Protein AF-A0A7W9SN51-F1 (afdb_monomer_lite)

pLDDT: mean 74.48, std 18.44, range [33.66, 97.69]

Sequence (150 aa):
MRVYLVQRRHWEFNDDYYGVTQKEPLKAFQSAEDAGFYRDQCEHTERRRIEQEGIDPGYSGTNPFLVFDPQEAPNAEPVLSSLPEEELVAWLQSQGLPCPAKHPEEYGFYEDNWWASFLQASTTEQRDAFWDRLDYVQLFEVVEVELEDT

Organism: Armatimonas rosea (NCBI:txid685828)

Radius of gyration: 17.62 Å; chains: 1; bounding box: 41×34×54 Å

Secondary structure (DSSP, 8-state):
-EEEEEEEPP--SSTT---SS---EEEEES-HHHHHHHHHHHHHHHHHHHHHHTT-TT-GGG-TT----TTT-TT------SS-HHHHHHHHHHTTPPPPPBPTTSTT-B-TTHHHHHHHHS-HHHHHHHHHH-TT---EEEEEEEPP--

Foldseek 3Di:
DKKKFKWFDDDDDDPPDDDDPDRDGPDIDPDPVVSVVVLVVVQVVVLVVLLVQLLPLVDLPSDPQPPDDCPPCQADAPLQAPDDLVVLQVVCVVVVFDGFDDDPVGHNDGDSCRSNRRSVRDDPVRSVVSNVRSVSDRRMDMDMDDDDDD

Structure (mmCIF, N/CA/C/O backbone):
data_AF-A0A7W9SN51-F1
#
_entry.id   AF-A0A7W9SN51-F1
#
loop_
_atom_site.group_PDB
_atom_site.id
_atom_site.type_symbol
_atom_site.label_atom_id
_atom_site.label_alt_id
_atom_site.label_comp_id
_atom_site.label_asym_id
_atom_site.label_entity_id
_atom_site.label_seq_id
_atom_site.pdbx_PDB_ins_code
_atom_site.Cartn_x
_atom_site.Cartn_y
_atom_site.Cartn_z
_atom_site.occupancy
_atom_site.B_iso_or_equiv
_atom_site.auth_seq_id
_atom_site.auth_comp_id
_atom_site.auth_asym_id
_atom_site.auth_atom_id
_atom_site.pdbx_PDB_model_num
ATOM 1 N N . MET A 1 1 ? -19.689 -2.191 24.610 1.00 89.56 1 MET A N 1
ATOM 2 C CA . MET A 1 1 ? -19.374 -1.033 23.723 1.00 89.56 1 MET A CA 1
ATOM 3 C C . MET A 1 1 ? -18.633 -1.451 22.440 1.00 89.56 1 MET A C 1
ATOM 5 O O . MET A 1 1 ? -17.707 -2.241 22.533 1.00 89.56 1 MET A O 1
ATOM 9 N N . ARG A 1 2 ? -18.969 -0.907 21.256 1.00 93.88 2 ARG A N 1
ATOM 10 C CA . ARG A 1 2 ? -18.227 -1.160 19.997 1.00 93.88 2 ARG A CA 1
ATOM 11 C C . ARG A 1 2 ? -17.033 -0.214 19.834 1.00 93.88 2 ARG A C 1
ATOM 13 O O . ARG A 1 2 ? -17.163 0.977 20.113 1.00 93.88 2 ARG A O 1
ATOM 20 N N . VAL A 1 3 ? -15.899 -0.741 19.379 1.00 95.00 3 VAL A N 1
ATOM 21 C CA . VAL A 1 3 ? -14.646 -0.007 19.145 1.00 95.00 3 VAL A CA 1
ATOM 22 C C . VAL A 1 3 ? -14.026 -0.471 17.827 1.00 95.00 3 VAL A C 1
ATOM 24 O O . VAL A 1 3 ? -14.113 -1.642 17.474 1.00 95.00 3 VAL A O 1
ATOM 27 N N . TYR A 1 4 ? -13.385 0.441 17.105 1.00 95.81 4 TYR A N 1
ATOM 28 C CA . TYR A 1 4 ? -12.691 0.170 15.849 1.00 95.81 4 TYR A CA 1
ATOM 29 C C . TYR A 1 4 ? -11.189 0.341 16.058 1.00 95.81 4 TYR A C 1
ATOM 31 O O . TYR A 1 4 ? -10.734 1.406 16.478 1.00 95.81 4 TYR A O 1
ATOM 39 N N . LEU A 1 5 ? -10.417 -0.707 15.802 1.00 94.06 5 LEU A N 1
ATOM 40 C CA . LEU A 1 5 ? -8.967 -0.729 15.956 1.00 94.06 5 LEU A CA 1
ATOM 41 C C . LEU A 1 5 ? -8.303 -0.576 14.592 1.00 94.06 5 LEU A C 1
ATOM 43 O O . LEU A 1 5 ? -8.650 -1.293 13.661 1.00 94.06 5 LEU A O 1
ATOM 47 N N . VAL A 1 6 ? -7.326 0.318 14.485 1.00 93.44 6 VAL A N 1
ATOM 48 C CA . VAL A 1 6 ? -6.407 0.360 13.343 1.00 93.44 6 VAL A CA 1
ATOM 49 C C . VAL A 1 6 ? -5.153 -0.406 13.723 1.00 93.44 6 VAL A C 1
ATOM 51 O O . VAL A 1 6 ? -4.534 -0.105 14.746 1.00 93.44 6 VAL A O 1
ATOM 54 N N . GLN A 1 7 ? -4.771 -1.382 12.908 1.00 89.69 7 GLN A N 1
ATOM 55 C CA . GLN A 1 7 ? -3.592 -2.219 13.136 1.00 89.69 7 GLN A CA 1
ATOM 56 C C . GLN A 1 7 ? -2.846 -2.488 11.828 1.00 89.69 7 GLN A C 1
ATOM 58 O O . GLN A 1 7 ? -3.409 -2.329 10.742 1.00 89.69 7 GLN A O 1
ATOM 63 N N . ARG A 1 8 ? -1.572 -2.890 11.927 1.00 83.94 8 ARG A N 1
ATOM 64 C CA . ARG A 1 8 ? -0.804 -3.359 10.762 1.00 83.94 8 ARG A CA 1
ATOM 65 C C . ARG A 1 8 ? -1.460 -4.624 10.215 1.00 83.94 8 ARG A C 1
ATOM 67 O O . ARG A 1 8 ? -1.725 -5.558 10.975 1.00 83.94 8 ARG A O 1
ATOM 74 N N . ARG A 1 9 ? -1.730 -4.646 8.910 1.00 75.44 9 ARG A N 1
ATOM 75 C CA . ARG A 1 9 ? -2.246 -5.837 8.243 1.00 75.44 9 ARG A CA 1
ATOM 76 C C . ARG A 1 9 ? -1.134 -6.874 8.206 1.00 75.44 9 ARG A C 1
ATOM 78 O O . ARG A 1 9 ? 0.015 -6.570 7.892 1.00 75.44 9 ARG A O 1
ATOM 85 N N . HIS A 1 10 ? -1.496 -8.092 8.567 1.00 63.84 10 HIS A N 1
ATOM 86 C CA . HIS A 1 10 ? -0.593 -9.220 8.494 1.00 63.84 10 HIS A CA 1
ATOM 87 C C . HIS A 1 10 ? -0.531 -9.724 7.050 1.00 63.84 10 HIS A C 1
ATOM 89 O O . HIS A 1 10 ? -1.571 -10.044 6.471 1.00 63.84 10 HIS A O 1
ATOM 95 N N . TRP A 1 11 ? 0.675 -9.767 6.493 1.00 55.78 11 TRP A N 1
ATOM 96 C CA . TRP A 1 11 ? 0.964 -10.292 5.164 1.00 55.78 11 TRP A CA 1
ATOM 97 C C . TRP A 1 11 ? 1.545 -11.680 5.313 1.00 55.78 11 TRP A C 1
ATOM 99 O O . TRP A 1 11 ? 2.648 -11.812 5.831 1.00 55.78 11 TRP A O 1
ATOM 109 N N . GLU A 1 12 ? 0.835 -12.696 4.851 1.00 45.00 12 GLU A N 1
ATOM 110 C CA . GLU A 1 12 ? 1.450 -14.007 4.691 1.00 45.00 12 GLU A CA 1
ATOM 111 C C . GLU A 1 12 ? 0.894 -14.681 3.455 1.00 45.00 12 GLU A C 1
ATOM 113 O O . GLU A 1 12 ? -0.314 -14.663 3.205 1.00 45.00 12 GLU A O 1
ATOM 118 N N . PHE A 1 13 ? 1.819 -15.171 2.640 1.00 45.72 13 PHE A N 1
ATOM 119 C CA . PHE A 1 13 ? 1.623 -15.486 1.231 1.00 45.72 13 PHE A CA 1
ATOM 120 C C . PHE A 1 13 ? 1.401 -16.987 1.006 1.00 45.72 13 PHE A C 1
ATOM 122 O O . PHE A 1 13 ? 1.829 -17.561 0.006 1.00 45.72 13 PHE A O 1
ATOM 129 N N . ASN A 1 14 ? 0.721 -17.633 1.951 1.00 39.97 14 ASN A N 1
ATOM 130 C CA . ASN A 1 14 ? 0.481 -19.064 1.953 1.00 39.97 14 ASN A CA 1
ATOM 131 C C . ASN A 1 14 ? -0.672 -19.396 2.907 1.00 39.97 14 ASN A C 1
ATOM 133 O O . ASN A 1 14 ? -0.671 -19.000 4.069 1.00 39.97 14 ASN A O 1
ATOM 137 N N . ASP A 1 15 ? -1.651 -20.146 2.397 1.00 42.03 15 ASP A N 1
ATOM 138 C CA . ASP A 1 15 ? -2.930 -20.450 3.056 1.00 42.03 15 ASP A CA 1
ATOM 139 C C . ASP A 1 15 ? -2.813 -21.282 4.357 1.00 42.03 15 ASP A C 1
ATOM 141 O O . ASP A 1 15 ? -3.834 -21.552 4.988 1.00 42.03 15 ASP A O 1
ATOM 145 N N . ASP A 1 16 ? -1.605 -21.674 4.793 1.00 39.62 16 ASP A N 1
ATOM 146 C CA . ASP A 1 16 ? -1.427 -22.696 5.835 1.00 39.62 16 ASP A CA 1
ATOM 147 C C . ASP A 1 16 ? -0.588 -22.319 7.081 1.00 39.62 16 ASP A C 1
ATOM 149 O O . ASP A 1 16 ? -0.760 -23.003 8.092 1.00 39.62 16 ASP A O 1
ATOM 153 N N . TYR A 1 17 ? 0.252 -21.265 7.129 1.00 37.94 17 TYR A N 1
ATOM 154 C CA . TYR A 1 17 ? 1.079 -21.000 8.336 1.00 37.94 17 TYR A CA 1
ATOM 155 C C . TYR A 1 17 ? 1.388 -19.516 8.661 1.00 37.94 17 TYR A C 1
ATOM 157 O O . TYR A 1 17 ? 2.450 -19.013 8.330 1.00 37.94 17 TYR A O 1
ATOM 165 N N . TYR A 1 18 ? 0.469 -18.965 9.476 1.00 38.03 18 TYR A N 1
ATOM 166 C CA . TYR A 1 18 ? 0.410 -17.768 10.354 1.00 38.03 18 TYR A CA 1
ATOM 167 C C . TYR A 1 18 ? 1.579 -17.370 11.315 1.00 38.03 18 TYR A C 1
ATOM 169 O O . TYR A 1 18 ? 1.506 -17.804 12.469 1.00 38.03 18 TYR A O 1
ATOM 177 N N . GLY A 1 19 ? 2.560 -16.504 11.026 1.00 33.66 19 GLY A N 1
ATOM 178 C CA . GLY A 1 19 ? 3.486 -15.971 12.047 1.00 33.66 19 GLY A CA 1
ATOM 179 C C . GLY A 1 19 ? 4.517 -14.863 11.719 1.00 33.66 19 GLY A C 1
ATOM 180 O O . GLY A 1 19 ? 5.719 -15.128 11.737 1.00 33.66 19 GLY A O 1
ATOM 181 N N . VAL A 1 20 ? 4.107 -13.585 11.785 1.00 39.66 20 VAL A N 1
ATOM 182 C CA . VAL A 1 20 ? 4.864 -12.535 12.510 1.00 39.66 20 VAL A CA 1
ATOM 183 C C . VAL A 1 20 ? 4.175 -12.258 13.845 1.00 39.66 20 VAL A C 1
ATOM 185 O O . VAL A 1 20 ? 2.953 -12.143 13.951 1.00 39.66 20 VAL A O 1
ATOM 188 N N . THR A 1 21 ? 4.967 -12.177 14.909 1.00 42.12 21 THR A N 1
ATOM 189 C CA . THR A 1 21 ? 4.478 -12.024 16.277 1.00 42.12 21 THR A CA 1
ATOM 190 C C . THR A 1 21 ? 3.737 -10.696 16.468 1.00 42.12 21 THR A C 1
ATOM 192 O O . THR A 1 21 ? 4.364 -9.660 16.646 1.00 42.12 21 THR A O 1
ATOM 195 N N . GLN A 1 22 ? 2.404 -10.803 16.534 1.00 51.38 22 GLN A N 1
ATOM 196 C CA . GLN A 1 22 ? 1.409 -9.857 17.066 1.00 51.38 22 GLN A CA 1
ATOM 197 C C . GLN A 1 22 ? 0.844 -8.807 16.089 1.00 51.38 22 GLN A C 1
ATOM 199 O O . GLN A 1 22 ? 1.514 -7.884 15.638 1.00 51.38 22 GLN A O 1
ATOM 204 N N . LYS A 1 23 ? -0.473 -8.914 15.843 1.00 64.19 23 LYS A N 1
ATOM 205 C CA . LYS A 1 23 ? -1.334 -7.829 15.353 1.00 64.19 23 LYS A CA 1
ATOM 206 C C . LYS A 1 23 ? -1.368 -6.733 16.417 1.00 64.19 23 LYS A C 1
ATOM 208 O O . LYS A 1 23 ? -2.231 -6.750 17.292 1.00 64.19 23 LYS A O 1
ATOM 213 N N . GLU A 1 24 ? -0.384 -5.842 16.405 1.00 72.38 24 GLU A N 1
ATOM 214 C CA . GLU A 1 24 ? -0.330 -4.753 17.375 1.00 72.38 24 GLU A CA 1
ATOM 215 C C . GLU A 1 24 ? -1.315 -3.646 16.968 1.00 72.38 24 GLU A C 1
ATOM 217 O O . GLU A 1 24 ? -1.141 -3.015 15.915 1.00 72.38 24 GLU A O 1
ATOM 222 N N . PRO A 1 25 ? -2.370 -3.397 17.769 1.00 83.19 25 PRO A N 1
ATOM 223 C CA . PRO A 1 25 ? -3.263 -2.283 17.515 1.00 83.19 25 PRO A CA 1
ATOM 224 C C . PRO A 1 25 ? -2.491 -0.980 17.704 1.00 83.19 25 PRO A C 1
ATOM 226 O O . PRO A 1 25 ? -1.935 -0.713 18.768 1.00 83.19 25 PRO A O 1
ATOM 229 N N . LEU A 1 26 ? -2.489 -0.142 16.673 1.00 88.88 26 LEU A N 1
ATOM 230 C CA . LEU A 1 26 ? -1.866 1.174 16.730 1.00 88.88 26 LEU A CA 1
ATOM 231 C C . LEU A 1 26 ? -2.740 2.156 17.502 1.00 88.88 26 LEU A C 1
ATOM 233 O O . LEU A 1 26 ? -2.243 2.968 18.284 1.00 88.88 26 LEU A O 1
ATOM 237 N N . LYS A 1 27 ? -4.053 2.117 17.244 1.00 94.69 27 LYS A N 1
ATOM 238 C CA . LYS A 1 27 ? -5.005 3.072 17.811 1.00 94.69 27 LYS A CA 1
ATOM 239 C C . LYS A 1 27 ? -6.439 2.553 17.766 1.00 94.69 27 LYS A C 1
ATOM 241 O O . LYS A 1 27 ? -6.809 1.823 16.853 1.00 94.69 27 LYS A O 1
ATOM 246 N N . ALA A 1 28 ? -7.241 2.975 18.740 1.00 95.19 28 ALA A N 1
ATOM 247 C CA . ALA A 1 28 ? -8.658 2.651 18.861 1.00 95.19 28 ALA A CA 1
ATOM 248 C C . ALA A 1 28 ? -9.541 3.892 18.654 1.00 95.19 28 ALA A C 1
ATOM 250 O O . ALA A 1 28 ? -9.175 4.996 19.066 1.00 95.19 28 ALA A O 1
ATOM 251 N N . PHE A 1 29 ? -10.717 3.694 18.064 1.00 96.12 29 PHE A N 1
ATOM 252 C CA . PHE A 1 29 ? -11.695 4.730 17.735 1.00 96.12 29 PHE A CA 1
ATOM 253 C C . PHE A 1 29 ? -13.109 4.278 18.092 1.00 96.12 29 PHE A C 1
ATOM 255 O O . PHE A 1 29 ? -13.425 3.091 18.070 1.00 96.12 29 PHE A O 1
ATOM 262 N N . GLN A 1 30 ? -13.987 5.235 18.385 1.00 96.62 30 GLN A N 1
ATOM 263 C CA . GLN A 1 30 ? -15.416 4.967 18.594 1.00 96.62 30 GLN A CA 1
ATOM 264 C C . GLN A 1 30 ? -16.226 5.005 17.287 1.00 96.62 30 GLN A C 1
ATOM 266 O O . GLN A 1 30 ? -17.356 4.526 17.255 1.00 96.62 30 GLN A O 1
ATOM 271 N N . SER A 1 31 ? -15.650 5.549 16.212 1.00 97.69 31 SER A N 1
ATOM 272 C CA . SER A 1 31 ? -16.263 5.651 14.887 1.00 97.69 31 SER A CA 1
ATOM 273 C C . SER A 1 31 ? -15.453 4.870 13.854 1.00 97.69 31 SER A C 1
ATOM 275 O O . SER A 1 31 ? -14.223 4.956 13.834 1.00 97.69 31 SER A O 1
ATOM 277 N N . ALA A 1 32 ? -16.151 4.150 12.974 1.00 96.81 32 ALA A N 1
ATOM 278 C CA . ALA A 1 32 ? -15.546 3.491 11.820 1.00 96.81 32 ALA A CA 1
ATOM 279 C C . ALA A 1 32 ? -14.953 4.513 10.838 1.00 96.81 32 ALA A C 1
ATOM 281 O O . ALA A 1 32 ? -13.914 4.258 10.239 1.00 96.81 32 ALA A O 1
ATOM 282 N N . GLU A 1 33 ? -15.597 5.676 10.698 1.00 97.62 33 GLU A N 1
ATOM 283 C CA . GLU A 1 33 ? -15.153 6.756 9.812 1.00 97.62 33 GLU A CA 1
ATOM 284 C C . GLU A 1 33 ? -13.802 7.322 10.268 1.00 97.62 33 GLU A C 1
ATOM 286 O O . GLU A 1 33 ? -12.864 7.395 9.476 1.00 97.62 33 GLU A O 1
ATOM 291 N N . ASP A 1 34 ? -13.661 7.617 11.565 1.00 97.56 34 ASP A N 1
ATOM 292 C CA . ASP A 1 34 ? -12.404 8.128 12.130 1.00 97.56 34 ASP A CA 1
ATOM 293 C C . ASP A 1 34 ? -11.276 7.091 12.036 1.00 97.56 34 ASP A C 1
ATOM 295 O O . ASP A 1 34 ? -10.129 7.436 11.739 1.00 97.56 34 ASP A O 1
ATOM 299 N N . ALA A 1 35 ? -11.598 5.811 12.267 1.00 96.75 35 ALA A N 1
ATOM 300 C CA . ALA A 1 35 ? -10.647 4.717 12.100 1.00 96.75 35 ALA A CA 1
ATOM 301 C C . ALA A 1 35 ? -10.192 4.586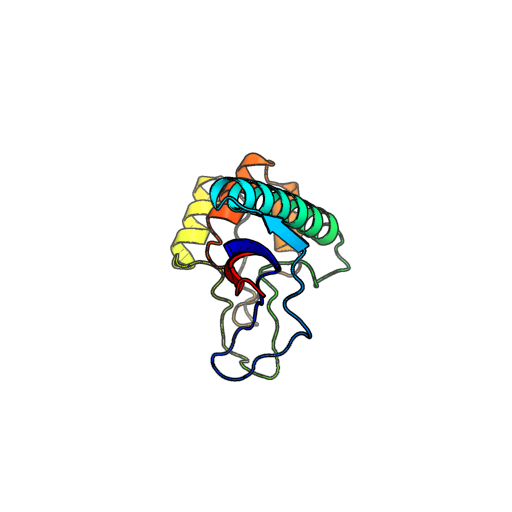 10.642 1.00 96.75 35 ALA A C 1
ATOM 303 O O . ALA A 1 35 ? -8.999 4.432 10.391 1.00 96.75 35 ALA A O 1
ATOM 304 N N . GLY A 1 36 ? -11.119 4.695 9.686 1.00 96.50 36 GLY A N 1
ATOM 305 C CA . GLY A 1 36 ? -10.822 4.678 8.254 1.00 96.50 36 GLY A CA 1
ATOM 306 C C . GLY A 1 36 ? -9.895 5.820 7.847 1.00 96.50 36 GLY A C 1
ATOM 307 O O . GLY A 1 36 ? -8.861 5.575 7.232 1.00 96.50 36 GLY A O 1
ATOM 308 N N . PHE A 1 37 ? -10.194 7.047 8.283 1.00 97.25 37 PHE A N 1
ATOM 309 C CA . PHE A 1 37 ? -9.345 8.206 8.006 1.00 97.25 37 PHE A CA 1
ATOM 310 C C . PHE A 1 37 ? -7.932 8.040 8.582 1.00 97.25 37 PHE A C 1
ATOM 312 O O . PHE A 1 37 ? -6.943 8.320 7.906 1.00 97.25 37 PHE A O 1
ATOM 319 N N . TYR A 1 38 ? -7.810 7.544 9.817 1.00 96.50 38 TYR A N 1
ATOM 320 C CA . TYR A 1 38 ? -6.499 7.284 10.414 1.00 96.50 38 TYR A CA 1
ATOM 321 C C . TYR A 1 38 ? -5.744 6.153 9.704 1.00 96.50 38 TYR A C 1
ATOM 323 O O . TYR A 1 38 ? -4.541 6.271 9.478 1.00 96.50 38 TYR A O 1
ATOM 331 N N . ARG A 1 39 ? -6.442 5.083 9.304 1.00 95.12 39 ARG A N 1
ATOM 332 C CA . ARG A 1 39 ? -5.879 3.990 8.501 1.00 95.12 39 ARG A CA 1
ATOM 333 C C . ARG A 1 39 ? -5.312 4.521 7.187 1.00 95.12 39 ARG A C 1
ATOM 335 O O . ARG A 1 39 ? -4.180 4.183 6.858 1.00 95.12 39 ARG A O 1
ATOM 342 N N . ASP A 1 40 ? -6.042 5.385 6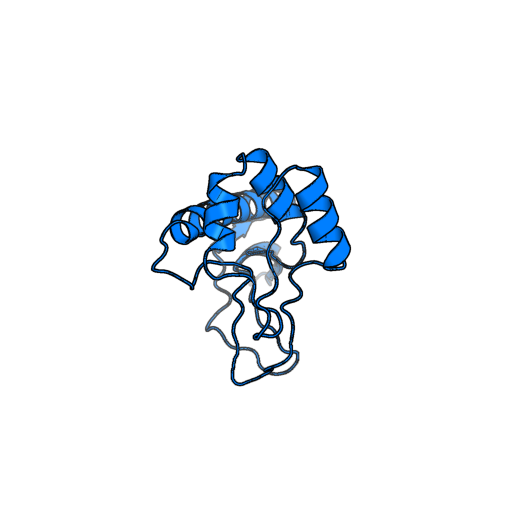.484 1.00 93.62 40 ASP A N 1
ATOM 343 C CA . ASP A 1 40 ? -5.595 5.986 5.219 1.00 93.62 40 ASP A CA 1
ATOM 344 C C . ASP A 1 40 ? -4.349 6.874 5.416 1.00 93.62 40 ASP A C 1
ATOM 346 O O . ASP A 1 40 ? -3.433 6.868 4.593 1.00 93.62 40 ASP A O 1
ATOM 350 N N . GLN A 1 41 ? -4.256 7.596 6.541 1.00 94.94 41 GLN A N 1
ATOM 351 C CA . GLN A 1 41 ? -3.044 8.345 6.899 1.00 94.94 41 GLN A CA 1
ATOM 352 C C . GLN A 1 41 ? -1.844 7.427 7.170 1.00 94.94 41 GLN A C 1
ATOM 354 O O . GLN A 1 41 ? -0.730 7.726 6.725 1.00 94.94 41 GLN A O 1
ATOM 359 N N . CYS A 1 42 ? -2.055 6.327 7.899 1.00 90.88 42 CYS A N 1
ATOM 360 C CA . CYS A 1 42 ? -1.025 5.319 8.151 1.00 90.88 42 CYS A CA 1
ATOM 361 C C . CYS A 1 42 ? -0.537 4.680 6.845 1.00 90.88 42 CYS A C 1
ATOM 363 O O . CYS A 1 42 ? 0.671 4.628 6.626 1.00 90.88 42 CYS A O 1
ATOM 365 N N . GLU A 1 43 ? -1.459 4.278 5.964 1.00 90.06 43 GLU A N 1
ATOM 366 C CA . GLU A 1 43 ? -1.172 3.780 4.611 1.00 90.06 43 GLU A CA 1
ATOM 367 C C . GLU A 1 43 ? -0.286 4.749 3.840 1.00 90.06 43 GLU A C 1
ATOM 369 O O . GLU A 1 43 ? 0.817 4.395 3.431 1.00 90.06 43 GLU A O 1
ATOM 374 N N . HIS A 1 44 ? -0.730 5.999 3.692 1.00 91.25 44 HIS A N 1
ATOM 375 C CA . HIS A 1 44 ? 0.016 6.991 2.929 1.00 91.25 44 HIS A CA 1
ATOM 376 C C . HIS A 1 44 ? 1.413 7.220 3.520 1.00 91.25 44 HIS A C 1
ATOM 378 O O . HIS A 1 44 ? 2.396 7.249 2.785 1.00 91.25 44 HIS A O 1
ATOM 384 N N . THR A 1 45 ? 1.530 7.326 4.846 1.00 90.06 45 THR A N 1
ATOM 385 C CA . THR A 1 45 ? 2.821 7.539 5.523 1.00 90.06 45 THR A CA 1
ATOM 386 C C . THR A 1 45 ? 3.778 6.370 5.298 1.00 90.06 45 THR A C 1
ATOM 388 O O . THR A 1 45 ? 4.945 6.584 4.968 1.00 90.06 45 THR A O 1
ATOM 391 N N . GLU A 1 46 ? 3.293 5.137 5.440 1.00 85.69 46 GLU A N 1
ATOM 392 C CA . GLU A 1 46 ? 4.121 3.941 5.289 1.00 85.69 46 GLU A CA 1
ATOM 393 C C . GLU A 1 46 ? 4.511 3.708 3.825 1.00 85.69 46 GLU A C 1
ATOM 395 O O . GLU A 1 46 ? 5.672 3.407 3.562 1.00 85.69 46 GLU A O 1
ATOM 400 N N . ARG A 1 47 ? 3.611 3.957 2.860 1.00 86.88 47 ARG A N 1
ATOM 401 C CA . ARG A 1 47 ? 3.946 3.960 1.423 1.00 86.88 47 ARG A CA 1
ATOM 402 C C . ARG A 1 47 ? 5.108 4.915 1.140 1.00 86.88 47 ARG A C 1
ATOM 404 O O . ARG A 1 47 ? 6.078 4.525 0.500 1.00 86.88 47 ARG A O 1
ATOM 411 N N . ARG A 1 48 ? 5.081 6.141 1.681 1.00 89.62 48 ARG A N 1
ATOM 412 C CA . ARG A 1 48 ? 6.191 7.104 1.519 1.00 89.62 48 ARG A CA 1
ATOM 413 C C . ARG A 1 48 ? 7.479 6.641 2.197 1.00 89.62 48 ARG A C 1
ATOM 415 O O . ARG A 1 48 ? 8.551 6.874 1.645 1.00 89.62 48 ARG A O 1
ATOM 422 N N . ARG A 1 49 ? 7.392 5.983 3.358 1.00 84.56 49 ARG A N 1
ATOM 423 C CA . ARG A 1 49 ? 8.559 5.382 4.025 1.00 84.56 49 ARG A CA 1
ATOM 424 C C . ARG A 1 49 ? 9.187 4.293 3.149 1.00 84.56 49 ARG A C 1
ATOM 426 O O . ARG A 1 49 ? 10.387 4.344 2.907 1.00 84.56 49 ARG A O 1
ATOM 433 N N . ILE A 1 50 ? 8.376 3.371 2.626 1.00 80.31 50 ILE A N 1
ATOM 434 C CA . ILE A 1 50 ? 8.820 2.291 1.730 1.00 80.31 50 ILE A CA 1
ATOM 435 C C . ILE A 1 50 ? 9.501 2.864 0.488 1.00 80.31 50 ILE A C 1
ATOM 437 O O . ILE A 1 50 ? 10.557 2.388 0.090 1.00 80.31 50 ILE A O 1
ATOM 441 N N . GLU A 1 51 ? 8.941 3.914 -0.111 1.00 85.38 51 GLU A N 1
ATOM 442 C CA . GLU A 1 51 ? 9.569 4.577 -1.255 1.00 85.38 51 GLU A CA 1
ATOM 443 C C . GLU A 1 51 ? 10.916 5.213 -0.905 1.00 85.38 51 GLU A C 1
ATOM 445 O O . GLU A 1 51 ? 11.861 5.096 -1.674 1.00 85.38 51 GLU A O 1
ATOM 450 N N . GLN A 1 52 ? 11.029 5.877 0.249 1.00 82.12 52 GLN A N 1
ATOM 451 C CA . GLN A 1 52 ? 12.296 6.469 0.691 1.00 82.12 52 GLN A CA 1
ATOM 452 C C . GLN A 1 52 ? 13.373 5.406 0.913 1.00 82.12 52 GLN A C 1
ATOM 454 O O . GLN A 1 52 ? 14.528 5.618 0.550 1.00 82.12 52 GLN A O 1
ATOM 459 N N . GLU A 1 53 ? 12.993 4.263 1.477 1.00 74.44 53 GLU A N 1
ATOM 460 C CA . GLU A 1 53 ? 13.898 3.140 1.719 1.00 74.44 53 GLU A CA 1
ATOM 461 C C . GLU A 1 53 ? 14.211 2.357 0.435 1.00 74.44 53 GLU A C 1
ATOM 463 O O . GLU A 1 53 ? 15.315 1.851 0.281 1.00 74.44 53 GLU A O 1
ATOM 468 N N . GLY A 1 54 ? 13.274 2.292 -0.514 1.00 65.69 54 GLY A N 1
ATOM 469 C CA . GLY A 1 54 ? 13.435 1.649 -1.825 1.00 65.69 54 GLY A CA 1
ATOM 470 C C . GLY A 1 54 ? 14.306 2.419 -2.819 1.00 65.69 54 GLY A C 1
ATOM 471 O O . GLY A 1 54 ? 14.549 1.932 -3.921 1.00 65.69 54 GLY A O 1
ATOM 472 N N . ILE A 1 55 ? 14.777 3.614 -2.452 1.00 58.69 55 ILE A N 1
ATOM 473 C CA . ILE A 1 55 ? 15.758 4.383 -3.230 1.00 58.69 55 ILE A CA 1
ATOM 474 C C . ILE A 1 55 ? 17.193 3.931 -2.923 1.00 58.69 55 ILE A C 1
ATOM 476 O O . ILE A 1 55 ? 18.085 4.226 -3.717 1.00 58.69 55 ILE A O 1
ATOM 480 N N . ASP A 1 56 ? 17.440 3.219 -1.815 1.00 57.16 56 ASP A N 1
ATOM 481 C CA . ASP A 1 56 ? 18.773 2.702 -1.494 1.00 57.16 56 ASP A CA 1
ATOM 482 C C . ASP A 1 56 ? 19.072 1.438 -2.329 1.00 57.16 56 ASP A C 1
ATOM 484 O O . ASP A 1 56 ? 18.503 0.377 -2.061 1.00 57.16 56 ASP A O 1
ATOM 488 N N . PRO A 1 57 ? 19.979 1.502 -3.326 1.00 46.19 57 PRO A N 1
ATOM 489 C CA . PRO A 1 57 ? 20.286 0.371 -4.203 1.00 46.19 57 PRO A CA 1
ATOM 490 C C . PRO A 1 57 ? 20.976 -0.801 -3.477 1.00 46.19 57 PRO A C 1
ATOM 492 O O . PRO A 1 57 ? 21.229 -1.832 -4.093 1.00 46.19 57 PRO A O 1
ATOM 495 N N . GLY A 1 58 ? 21.314 -0.660 -2.188 1.00 45.62 58 GLY A N 1
ATOM 496 C CA . GLY A 1 58 ? 21.810 -1.749 -1.343 1.00 45.62 58 GLY A CA 1
ATOM 497 C C . GLY A 1 58 ? 20.733 -2.480 -0.532 1.00 45.62 58 GLY A C 1
ATOM 498 O O . GLY A 1 58 ? 21.068 -3.442 0.161 1.00 45.62 58 GLY A O 1
ATOM 499 N N . TYR A 1 59 ? 19.471 -2.037 -0.577 1.00 47.09 59 TYR A N 1
ATOM 500 C CA . TYR A 1 59 ? 18.401 -2.538 0.287 1.00 47.09 59 TYR A CA 1
ATOM 501 C C . TYR A 1 59 ? 17.260 -3.161 -0.531 1.00 47.09 59 TYR A C 1
ATOM 503 O O . TYR A 1 59 ? 16.287 -2.509 -0.891 1.00 47.09 59 TYR A O 1
ATOM 511 N N . SER A 1 60 ? 17.355 -4.466 -0.799 1.00 48.44 60 SER A N 1
ATOM 512 C CA . SER A 1 60 ? 16.313 -5.238 -1.500 1.00 48.44 60 SER A CA 1
ATOM 513 C C . SER A 1 60 ? 15.025 -5.436 -0.683 1.00 48.44 60 SER A C 1
ATOM 515 O O . SER A 1 60 ? 14.012 -5.866 -1.226 1.00 48.44 60 SER A O 1
ATOM 517 N N . GLY A 1 61 ? 15.032 -5.108 0.614 1.00 48.22 61 GLY A N 1
ATOM 518 C CA . GLY A 1 61 ? 13.933 -5.396 1.545 1.00 48.22 61 GLY A CA 1
ATOM 519 C C . GLY A 1 61 ? 12.681 -4.520 1.411 1.00 48.22 61 GLY A C 1
ATOM 520 O O . GLY A 1 61 ? 11.746 -4.698 2.186 1.00 48.22 61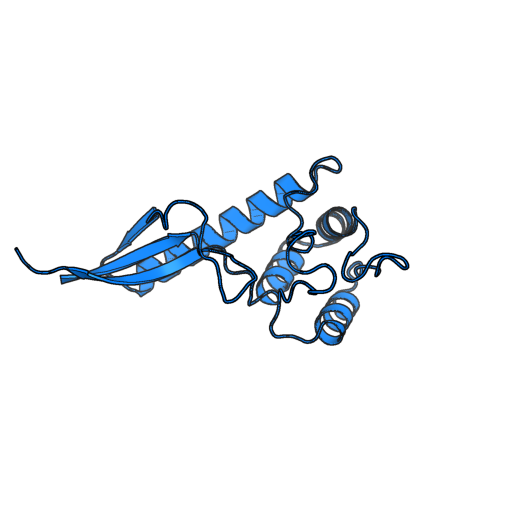 GLY A O 1
ATOM 521 N N . THR A 1 62 ? 12.653 -3.558 0.486 1.00 55.41 62 THR A N 1
ATOM 522 C CA . THR A 1 62 ? 11.579 -2.547 0.368 1.00 55.41 62 THR A CA 1
ATOM 523 C C . THR A 1 62 ? 10.931 -2.487 -1.009 1.00 55.41 62 THR A C 1
ATOM 525 O O . THR A 1 62 ? 10.045 -1.663 -1.233 1.00 55.41 62 THR A O 1
ATOM 528 N N . ASN A 1 63 ? 11.324 -3.362 -1.938 1.00 62.41 63 ASN A N 1
ATOM 529 C CA . ASN A 1 63 ? 10.587 -3.522 -3.181 1.00 62.41 63 ASN A CA 1
ATOM 530 C C . ASN A 1 63 ? 9.326 -4.358 -2.891 1.00 62.41 63 ASN A C 1
ATOM 532 O O . ASN A 1 63 ? 9.467 -5.538 -2.562 1.00 62.41 63 ASN A O 1
ATOM 536 N N . PRO A 1 64 ? 8.104 -3.807 -3.037 1.00 59.66 64 PRO A N 1
ATOM 537 C CA . PRO A 1 64 ? 6.881 -4.577 -2.814 1.00 59.66 64 PRO A CA 1
ATOM 538 C C . PRO A 1 64 ? 6.753 -5.776 -3.771 1.00 59.66 64 PRO A C 1
ATOM 540 O O . PRO A 1 64 ? 5.971 -6.672 -3.489 1.00 59.66 64 PRO A O 1
ATOM 543 N N . PHE A 1 65 ? 7.545 -5.824 -4.853 1.00 55.94 65 PHE A N 1
ATOM 544 C CA . PHE A 1 65 ? 7.652 -6.944 -5.796 1.00 55.94 65 PHE A CA 1
ATOM 545 C C . PHE A 1 65 ? 8.670 -8.019 -5.415 1.00 55.94 65 PHE A C 1
ATOM 547 O O . PHE A 1 65 ? 8.637 -9.094 -6.002 1.00 55.94 65 PHE A O 1
ATOM 554 N N . LEU A 1 66 ? 9.548 -7.776 -4.438 1.00 53.12 66 LEU A N 1
ATOM 555 C CA . LEU A 1 66 ? 10.512 -8.770 -3.950 1.00 53.12 66 LEU A CA 1
ATOM 556 C C . LEU A 1 66 ? 9.956 -9.526 -2.737 1.00 53.12 66 LEU A C 1
ATOM 558 O O . LEU A 1 66 ? 10.644 -9.697 -1.730 1.00 53.12 66 LEU A O 1
ATOM 562 N N . VAL A 1 67 ? 8.703 -9.985 -2.816 1.00 50.34 67 VAL A N 1
ATOM 563 C CA . VAL A 1 67 ? 8.165 -10.935 -1.832 1.00 50.34 67 VAL A CA 1
ATOM 564 C C . VAL A 1 67 ? 8.806 -12.295 -2.113 1.00 50.34 67 VAL A C 1
ATOM 566 O O . VAL A 1 67 ? 8.303 -13.107 -2.881 1.00 50.34 67 VAL A O 1
ATOM 569 N N . PHE A 1 68 ? 9.989 -12.490 -1.538 1.00 46.19 68 PHE A N 1
ATOM 570 C CA . PHE A 1 68 ? 10.753 -13.728 -1.579 1.00 46.19 68 PHE A CA 1
ATOM 571 C C . PHE A 1 68 ? 10.270 -14.654 -0.454 1.00 46.19 68 PHE A C 1
ATOM 573 O O . PHE A 1 68 ? 10.493 -14.355 0.717 1.00 46.19 68 PHE A O 1
ATOM 580 N N . ASP A 1 69 ? 9.736 -15.825 -0.802 1.00 44.59 69 ASP A N 1
ATOM 581 C CA . ASP A 1 69 ? 10.069 -17.037 -0.051 1.00 44.59 69 ASP A CA 1
ATOM 582 C C . ASP A 1 69 ? 10.698 -18.066 -1.011 1.00 44.59 69 ASP A C 1
ATOM 584 O O . ASP A 1 69 ? 9.995 -18.786 -1.726 1.00 44.59 69 ASP A O 1
ATOM 588 N N . PRO A 1 70 ? 12.040 -18.145 -1.059 1.00 43.88 70 PRO A N 1
ATOM 589 C CA . PRO A 1 70 ? 12.742 -19.081 -1.927 1.00 43.88 70 PRO A CA 1
ATOM 590 C C . PRO A 1 70 ? 12.646 -20.543 -1.452 1.00 43.88 70 PRO A C 1
ATOM 592 O O . PRO A 1 70 ? 13.115 -21.433 -2.162 1.00 43.88 70 PRO A O 1
ATOM 595 N N . GLN A 1 71 ? 12.090 -20.816 -0.266 1.00 45.28 71 GLN A N 1
ATOM 596 C CA . GLN A 1 71 ? 11.950 -22.163 0.294 1.00 45.28 71 GLN A CA 1
ATOM 597 C C . GLN A 1 71 ? 10.528 -22.719 0.177 1.00 45.28 71 GLN A C 1
ATOM 599 O O . GLN A 1 71 ? 10.383 -23.935 0.040 1.00 45.28 71 GLN A O 1
ATOM 604 N N . GLU A 1 72 ? 9.497 -21.872 0.185 1.00 49.16 72 GLU A N 1
ATOM 605 C CA . GLU A 1 72 ? 8.108 -22.342 0.292 1.00 49.16 72 GLU A CA 1
ATOM 606 C C . GLU A 1 72 ? 7.333 -22.357 -1.031 1.00 49.16 72 GLU A C 1
ATOM 608 O O . GLU A 1 72 ? 6.435 -23.185 -1.201 1.00 49.16 72 GLU A O 1
ATOM 613 N N . ALA A 1 73 ? 7.726 -21.551 -2.021 1.00 51.72 73 ALA A N 1
ATOM 614 C CA . ALA A 1 73 ? 7.139 -21.626 -3.354 1.00 51.72 73 ALA A CA 1
ATOM 615 C C . ALA A 1 73 ? 8.083 -21.061 -4.431 1.00 51.72 73 ALA A C 1
ATOM 617 O O . ALA A 1 73 ? 7.895 -19.932 -4.879 1.00 51.72 73 ALA A O 1
ATOM 618 N N . PRO A 1 74 ? 9.043 -21.852 -4.951 1.00 49.66 74 PRO A N 1
ATOM 619 C CA . PRO A 1 74 ? 9.991 -21.400 -5.982 1.00 49.66 74 PRO A CA 1
ATOM 620 C C . PRO A 1 74 ? 9.336 -20.977 -7.314 1.00 49.66 74 PRO A C 1
ATOM 622 O O . PRO A 1 74 ? 10.041 -20.588 -8.238 1.00 49.66 74 PRO A O 1
ATOM 625 N N . ASN A 1 75 ? 8.005 -21.083 -7.424 1.00 48.22 75 ASN A N 1
ATOM 626 C CA . ASN A 1 75 ? 7.212 -20.750 -8.605 1.00 48.22 75 ASN A CA 1
ATOM 627 C C . ASN A 1 75 ? 5.967 -19.891 -8.290 1.00 48.22 75 ASN A C 1
ATOM 629 O O . ASN A 1 75 ? 5.122 -19.743 -9.172 1.00 48.22 75 ASN A O 1
ATOM 633 N N . ALA A 1 76 ? 5.774 -19.404 -7.055 1.00 49.38 76 ALA A N 1
ATOM 634 C CA . ALA A 1 76 ? 4.644 -18.517 -6.773 1.00 49.38 76 ALA A CA 1
ATOM 635 C C . ALA A 1 76 ? 5.011 -17.092 -7.191 1.00 49.38 76 ALA A C 1
ATOM 637 O O . ALA A 1 76 ? 5.875 -16.462 -6.588 1.00 49.38 76 ALA A O 1
ATOM 638 N N . GLU A 1 77 ? 4.354 -16.590 -8.234 1.00 52.75 77 GLU A N 1
ATOM 639 C CA . GLU A 1 77 ? 4.426 -15.172 -8.570 1.00 52.75 77 GLU A CA 1
ATOM 640 C C . GLU A 1 77 ? 3.711 -14.378 -7.464 1.00 52.75 77 GLU A C 1
ATOM 642 O O . GLU A 1 77 ? 2.582 -14.729 -7.099 1.00 52.75 77 GLU A O 1
ATOM 647 N N . PRO A 1 78 ? 4.328 -13.325 -6.902 1.00 53.72 78 PRO A N 1
ATOM 648 C CA . PRO A 1 78 ? 3.653 -12.489 -5.926 1.00 53.72 78 PRO A CA 1
ATOM 649 C C . PRO A 1 78 ? 2.472 -11.784 -6.598 1.00 53.72 78 PRO A C 1
ATOM 651 O O . PRO A 1 78 ? 2.633 -10.875 -7.414 1.00 53.72 78 PRO A O 1
ATOM 654 N N . VAL A 1 79 ? 1.257 -12.210 -6.257 1.00 60.19 79 VAL A N 1
ATOM 655 C CA . VAL A 1 79 ? 0.028 -11.569 -6.727 1.00 60.19 79 VAL A CA 1
ATOM 656 C C . VAL A 1 79 ? -0.226 -10.352 -5.837 1.00 60.19 79 VAL A C 1
ATOM 658 O O . VAL A 1 79 ? -0.813 -10.457 -4.766 1.00 60.19 79 VAL A O 1
ATOM 661 N N . LEU A 1 80 ? 0.275 -9.191 -6.259 1.00 64.56 80 LEU A N 1
ATOM 662 C CA . LEU A 1 80 ? 0.144 -7.914 -5.532 1.00 64.56 80 LEU A CA 1
ATOM 663 C C . LEU A 1 80 ? -1.086 -7.104 -5.952 1.00 64.56 80 LEU A C 1
ATOM 665 O O . LEU A 1 80 ? -1.387 -6.059 -5.374 1.00 64.56 80 LEU A O 1
ATOM 669 N N . SER A 1 81 ? -1.788 -7.576 -6.976 1.00 68.25 81 SER A N 1
ATOM 670 C CA . SER A 1 81 ? -2.985 -6.955 -7.515 1.00 68.25 81 SER A CA 1
ATOM 671 C C . SER A 1 81 ? -3.980 -8.023 -7.950 1.00 68.25 81 SER A C 1
ATOM 673 O O . SER A 1 81 ? -3.586 -9.081 -8.438 1.00 68.25 81 SER A O 1
ATOM 675 N N . SER A 1 82 ? -5.270 -7.727 -7.833 1.00 69.81 82 SER A N 1
ATOM 676 C CA . SER A 1 82 ? -6.343 -8.474 -8.489 1.00 69.81 82 SER A CA 1
ATOM 677 C C . SER A 1 82 ? -6.329 -8.314 -10.012 1.00 69.81 82 SER A C 1
ATOM 679 O O . SER A 1 82 ? -7.001 -9.074 -10.714 1.00 69.81 82 SER A O 1
ATOM 681 N N . LEU A 1 83 ? -5.573 -7.343 -10.538 1.00 68.94 83 LEU A N 1
ATOM 682 C CA . LEU A 1 83 ? -5.373 -7.169 -11.970 1.00 68.94 83 LEU A CA 1
ATOM 683 C C . LEU A 1 83 ? -4.407 -8.226 -12.521 1.00 68.94 83 LEU A C 1
ATOM 685 O O . LEU A 1 83 ? -3.367 -8.484 -11.910 1.00 68.94 83 LEU A O 1
ATOM 689 N N . PRO A 1 84 ? -4.682 -8.777 -13.719 1.00 77.50 84 PRO A N 1
ATOM 690 C CA . PRO A 1 84 ? -3.685 -9.534 -14.461 1.00 77.50 84 PRO A CA 1
ATOM 691 C C . PRO A 1 84 ? -2.410 -8.705 -14.664 1.00 77.50 84 PRO A C 1
ATOM 693 O O . PRO A 1 84 ? -2.480 -7.506 -14.942 1.00 77.50 84 PRO A O 1
ATOM 696 N N . GLU A 1 85 ? -1.245 -9.349 -14.592 1.00 75.75 85 GLU A N 1
ATOM 697 C CA . GLU A 1 85 ? 0.059 -8.690 -14.763 1.00 75.75 85 GLU A CA 1
ATOM 698 C C . GLU A 1 85 ? 0.127 -7.859 -16.059 1.00 75.75 85 GLU A C 1
ATOM 700 O O . GLU A 1 85 ? 0.590 -6.719 -16.057 1.00 75.75 85 GLU A O 1
ATOM 705 N N . GLU A 1 86 ? -0.417 -8.390 -17.158 1.00 80.31 86 GLU A N 1
ATOM 706 C CA . GLU A 1 86 ? -0.480 -7.708 -18.456 1.00 80.31 86 GLU A CA 1
ATOM 707 C C . GLU A 1 86 ? -1.250 -6.380 -18.392 1.00 80.31 86 GLU A C 1
ATOM 709 O O . GLU A 1 86 ? -0.861 -5.410 -19.046 1.00 80.31 86 GLU A O 1
ATOM 714 N N . GLU A 1 87 ? -2.314 -6.303 -17.587 1.00 84.06 87 GLU A N 1
ATOM 715 C CA . GLU A 1 87 ? -3.088 -5.073 -17.406 1.00 84.06 87 GLU A CA 1
ATOM 716 C C . GLU A 1 87 ? -2.320 -4.042 -16.575 1.00 84.06 87 GLU A C 1
ATOM 718 O O . GLU A 1 87 ? -2.348 -2.851 -16.896 1.00 84.06 87 GLU A O 1
ATOM 723 N N . LEU A 1 88 ? -1.590 -4.485 -15.545 1.00 81.75 88 LEU A N 1
ATOM 724 C CA . LEU A 1 88 ? -0.729 -3.609 -14.749 1.00 81.75 88 LEU A CA 1
ATOM 725 C C . LEU A 1 88 ? 0.417 -3.039 -15.601 1.00 81.75 88 LEU A C 1
ATOM 727 O O . LEU A 1 88 ? 0.682 -1.836 -15.559 1.00 81.75 88 LEU A O 1
ATOM 731 N N . VAL A 1 89 ? 1.048 -3.874 -16.433 1.00 83.44 89 VAL A N 1
ATOM 732 C CA . VAL A 1 89 ? 2.093 -3.449 -17.377 1.00 83.44 89 VAL A CA 1
ATOM 733 C C . VAL A 1 89 ? 1.525 -2.494 -18.428 1.00 83.44 89 VAL A C 1
ATOM 735 O O . VAL A 1 89 ? 2.094 -1.426 -18.650 1.00 83.44 89 VAL A O 1
ATOM 738 N N . ALA A 1 90 ? 0.384 -2.815 -19.044 1.00 87.38 90 ALA A N 1
ATOM 739 C CA . ALA A 1 90 ? -0.265 -1.931 -20.013 1.00 87.38 90 ALA A CA 1
ATOM 740 C C . ALA A 1 90 ? -0.630 -0.574 -19.390 1.00 87.38 90 ALA A C 1
ATOM 742 O O . ALA A 1 90 ? -0.474 0.476 -20.022 1.00 87.38 90 ALA A O 1
ATOM 743 N N . TRP A 1 91 ? -1.068 -0.573 -18.128 1.00 89.00 91 TRP A N 1
ATOM 744 C CA . TRP A 1 91 ? -1.316 0.653 -17.386 1.00 89.00 91 TRP A CA 1
ATOM 745 C C . TRP A 1 91 ? -0.029 1.464 -17.191 1.00 89.00 91 TRP A C 1
ATOM 747 O O . TRP A 1 91 ? -0.024 2.643 -17.547 1.00 89.00 91 TRP A O 1
ATOM 757 N N . LEU A 1 92 ? 1.072 0.856 -16.733 1.00 87.88 92 LEU A N 1
ATOM 758 C CA . LEU A 1 92 ? 2.373 1.532 -16.596 1.00 87.88 92 LEU A CA 1
ATOM 759 C C . LEU A 1 92 ? 2.829 2.168 -17.919 1.00 87.88 92 LEU A C 1
ATOM 761 O O . LEU A 1 92 ? 3.218 3.339 -17.945 1.00 87.88 92 LEU A O 1
ATOM 765 N N . GLN A 1 93 ? 2.691 1.443 -19.034 1.00 89.25 93 GLN A N 1
ATOM 766 C CA . GLN A 1 93 ? 2.994 1.955 -20.376 1.00 89.25 93 GLN A CA 1
ATOM 767 C C . GLN A 1 93 ? 2.129 3.165 -20.736 1.00 89.25 93 GLN A C 1
ATOM 769 O O . GLN A 1 93 ? 2.643 4.158 -21.250 1.00 89.25 93 GLN A O 1
ATOM 774 N N . SER A 1 94 ? 0.827 3.115 -20.434 1.00 90.44 94 SER A N 1
ATOM 775 C CA . SER A 1 94 ? -0.099 4.228 -20.692 1.00 90.44 94 SER A CA 1
ATOM 776 C C . SER A 1 94 ? 0.258 5.502 -19.917 1.00 90.44 94 SER A C 1
ATOM 778 O O . SER A 1 94 ? -0.059 6.600 -20.369 1.00 90.44 94 SER A O 1
ATOM 780 N N . GLN A 1 95 ? 0.935 5.359 -18.772 1.00 87.31 95 GLN A N 1
ATOM 781 C CA . GLN A 1 95 ? 1.434 6.469 -17.960 1.00 87.31 95 GLN A CA 1
ATOM 782 C C . GLN A 1 95 ? 2.828 6.954 -18.397 1.00 87.31 95 GLN A C 1
ATOM 784 O O . GLN A 1 95 ? 3.344 7.911 -17.822 1.00 87.31 95 GLN A O 1
ATOM 789 N N . GLY A 1 96 ? 3.444 6.309 -19.397 1.00 87.69 96 GLY A N 1
ATOM 790 C CA . GLY A 1 96 ? 4.814 6.594 -19.831 1.00 87.69 96 GLY A CA 1
ATOM 791 C C . GLY A 1 96 ? 5.878 6.182 -18.809 1.00 87.69 96 GLY A C 1
ATOM 792 O O . GLY A 1 96 ? 6.961 6.765 -18.800 1.00 87.69 96 GLY A O 1
ATOM 793 N N . LEU A 1 97 ? 5.568 5.222 -17.932 1.00 86.56 97 LEU A N 1
ATOM 794 C CA . LEU A 1 97 ? 6.436 4.801 -16.832 1.00 86.56 97 LEU A CA 1
ATOM 795 C C . LEU A 1 97 ? 7.315 3.600 -17.216 1.00 86.56 97 LEU A C 1
ATOM 797 O O . LEU A 1 97 ? 6.933 2.809 -18.088 1.00 86.56 97 LEU A O 1
ATOM 801 N N . PRO A 1 98 ? 8.482 3.426 -16.560 1.00 84.06 98 PRO A N 1
ATOM 802 C CA . PRO A 1 98 ? 9.317 2.247 -16.752 1.00 84.06 98 PRO A CA 1
ATOM 803 C C . PRO A 1 98 ? 8.517 0.980 -16.456 1.00 84.06 98 PRO A C 1
ATOM 805 O O . PRO A 1 98 ? 7.962 0.830 -15.369 1.00 84.06 98 PRO A O 1
ATOM 808 N N . CYS A 1 99 ? 8.468 0.060 -17.414 1.00 81.94 99 CYS A N 1
ATOM 809 C CA . CYS A 1 99 ? 7.848 -1.240 -17.199 1.00 81.94 99 CYS A CA 1
ATOM 810 C C . CYS A 1 99 ? 8.861 -2.195 -16.589 1.00 81.94 99 CYS A C 1
ATOM 812 O O . CYS A 1 99 ? 10.033 -2.157 -16.974 1.00 81.94 99 CYS A O 1
ATOM 814 N N . PRO A 1 100 ? 8.423 -3.039 -15.656 1.00 74.25 100 PRO A N 1
ATOM 815 C CA . PRO A 1 100 ? 9.324 -3.966 -15.023 1.00 74.25 100 PRO A CA 1
ATOM 816 C C . PRO A 1 100 ? 9.697 -5.054 -16.042 1.00 74.25 100 PRO A C 1
ATOM 818 O O . PRO A 1 100 ? 8.834 -5.671 -16.668 1.00 74.25 100 PRO A O 1
ATOM 821 N N . ALA A 1 101 ? 10.995 -5.215 -16.307 1.00 69.50 101 ALA A N 1
ATOM 822 C CA . ALA A 1 101 ? 11.483 -6.247 -17.215 1.00 69.50 101 ALA A CA 1
ATOM 823 C C . ALA A 1 101 ? 11.534 -7.577 -16.461 1.00 69.50 101 ALA A C 1
ATOM 825 O O . ALA A 1 101 ? 12.105 -7.641 -15.372 1.00 69.50 101 ALA A O 1
ATOM 826 N N . LYS A 1 102 ? 10.937 -8.630 -17.032 1.00 66.12 102 LYS A N 1
ATOM 827 C CA . LYS A 1 102 ? 11.068 -9.985 -16.484 1.00 66.12 102 LYS A CA 1
ATOM 828 C C . LYS A 1 102 ? 12.524 -10.416 -16.578 1.00 66.12 102 LYS A C 1
ATOM 830 O O . LYS A 1 102 ? 13.114 -10.335 -17.659 1.00 66.12 102 LYS A O 1
ATOM 835 N N . HIS A 1 103 ? 13.085 -10.898 -15.477 1.00 61.62 103 HIS A N 1
ATOM 836 C CA . HIS A 1 103 ? 14.410 -11.485 -15.508 1.00 61.62 103 HIS A CA 1
ATOM 837 C C . HIS A 1 103 ? 14.354 -12.803 -16.310 1.00 61.62 103 HIS A C 1
ATOM 839 O O . HIS A 1 103 ? 13.546 -13.681 -16.009 1.00 61.62 103 HIS A O 1
ATOM 845 N N . PRO A 1 104 ? 15.161 -12.968 -17.375 1.00 56.06 104 PRO A N 1
ATOM 846 C CA . PRO A 1 104 ? 15.008 -14.080 -18.319 1.00 56.06 104 PRO A CA 1
ATOM 847 C C . PRO A 1 104 ? 15.320 -15.457 -17.716 1.00 56.06 104 PRO A C 1
ATOM 849 O O . PRO A 1 104 ? 14.914 -16.472 -18.279 1.00 56.06 104 PRO A O 1
ATOM 852 N N . GLU A 1 105 ? 16.041 -15.495 -16.594 1.00 58.94 105 GLU A N 1
ATOM 853 C CA . GLU A 1 105 ? 16.470 -16.727 -15.917 1.00 58.94 105 GLU A CA 1
ATOM 854 C C . GLU A 1 105 ? 15.748 -16.967 -14.580 1.00 58.94 105 GLU A C 1
ATOM 856 O O . GLU A 1 105 ? 15.968 -17.992 -13.940 1.00 58.94 105 GLU A O 1
ATOM 861 N N . GLU A 1 106 ? 14.869 -16.052 -14.164 1.00 54.88 106 GLU A N 1
ATOM 862 C CA . GLU A 1 106 ? 14.260 -16.047 -12.836 1.00 54.88 106 GLU A CA 1
ATOM 863 C C . GLU A 1 106 ? 12.741 -15.840 -12.946 1.00 54.88 106 GLU A C 1
ATOM 865 O O . GLU A 1 106 ? 12.260 -14.837 -13.470 1.00 54.88 106 GLU A O 1
ATOM 870 N N . TYR A 1 107 ? 11.966 -16.824 -12.484 1.00 51.47 107 TYR A N 1
ATOM 871 C CA . TYR A 1 107 ? 10.505 -16.751 -12.493 1.00 51.47 107 TYR A CA 1
ATOM 872 C C . TYR A 1 107 ? 10.028 -15.648 -11.543 1.00 51.47 107 TYR A C 1
ATOM 874 O O . TYR A 1 107 ? 10.327 -15.690 -10.356 1.00 51.47 107 TYR A O 1
ATOM 882 N N . GLY A 1 108 ? 9.273 -14.679 -12.063 1.00 51.00 108 GLY A N 1
ATOM 883 C CA . GLY A 1 108 ? 8.574 -13.676 -11.252 1.00 51.00 108 GLY A CA 1
ATOM 884 C C . GLY A 1 108 ? 9.437 -12.540 -10.694 1.00 51.00 108 GLY A C 1
ATOM 885 O O . GLY A 1 108 ? 8.884 -11.615 -10.103 1.00 51.00 108 GLY A O 1
ATOM 886 N N . PHE A 1 109 ? 10.756 -12.554 -10.909 1.00 51.78 109 PHE A N 1
ATOM 887 C CA . PHE A 1 109 ? 11.631 -11.471 -10.468 1.00 51.78 109 PHE A CA 1
ATOM 888 C C . PHE A 1 109 ? 11.765 -10.408 -11.559 1.00 51.78 109 PHE A C 1
ATOM 890 O O . PHE A 1 109 ? 12.135 -10.676 -12.707 1.00 51.78 109 PHE A O 1
ATOM 897 N N . TYR A 1 110 ? 11.421 -9.178 -11.194 1.00 61.50 110 TYR A N 1
ATOM 898 C CA . TYR A 1 110 ? 11.746 -8.000 -11.982 1.00 61.50 110 TYR A CA 1
ATOM 899 C C . TYR A 1 110 ? 13.159 -7.540 -11.642 1.00 61.50 110 TYR A C 1
ATOM 901 O O . TYR A 1 110 ? 13.596 -7.744 -10.513 1.00 61.50 110 TYR A O 1
ATOM 909 N N . GLU A 1 111 ? 13.859 -6.917 -12.597 1.00 64.56 111 GLU A N 1
ATOM 910 C CA . GLU A 1 111 ? 15.219 -6.400 -12.377 1.00 64.56 111 GLU A CA 1
ATOM 911 C C . GLU A 1 111 ? 15.357 -5.705 -11.008 1.00 64.56 111 GLU A C 1
ATOM 913 O O . GLU A 1 111 ? 14.562 -4.818 -10.689 1.00 64.56 111 GLU A O 1
ATOM 918 N N . ASP A 1 112 ? 16.392 -6.064 -10.236 1.00 63.97 112 ASP A N 1
ATOM 919 C CA . ASP A 1 112 ? 16.611 -5.623 -8.844 1.00 63.97 112 ASP A CA 1
ATOM 920 C C . ASP A 1 112 ? 16.502 -4.098 -8.636 1.00 63.97 112 ASP A C 1
ATOM 922 O O . ASP A 1 112 ? 16.150 -3.625 -7.557 1.00 63.97 112 ASP A O 1
ATOM 926 N N . ASN A 1 113 ? 16.758 -3.310 -9.686 1.00 71.56 113 ASN A N 1
ATOM 927 C CA . ASN A 1 113 ? 16.745 -1.846 -9.661 1.00 71.56 113 ASN A CA 1
ATOM 928 C C . ASN A 1 113 ? 15.496 -1.205 -10.290 1.00 71.56 113 ASN A C 1
ATOM 930 O O . ASN A 1 113 ? 15.428 0.027 -10.402 1.00 71.56 113 ASN A O 1
ATOM 934 N N . TRP A 1 114 ? 14.511 -1.992 -10.735 1.00 79.38 114 TRP A N 1
ATOM 935 C CA . TRP A 1 114 ? 13.324 -1.442 -11.389 1.00 79.38 114 TRP A CA 1
ATOM 936 C C . TRP A 1 114 ? 12.547 -0.517 -10.453 1.00 79.38 114 TRP A C 1
ATOM 938 O O . TRP A 1 114 ? 12.198 0.587 -10.862 1.00 79.38 114 TRP A O 1
ATOM 948 N N . TRP A 1 115 ? 12.326 -0.921 -9.197 1.00 81.31 115 TRP A N 1
ATOM 949 C CA . TRP A 1 115 ? 11.563 -0.117 -8.239 1.00 81.31 115 TRP A CA 1
ATOM 950 C C . TRP A 1 115 ? 12.195 1.261 -8.037 1.00 81.31 115 TRP A C 1
ATOM 952 O O . TRP A 1 115 ? 11.532 2.277 -8.225 1.00 81.31 115 TRP A O 1
ATOM 962 N N . ALA A 1 116 ? 13.506 1.316 -7.797 1.00 82.00 116 ALA A N 1
ATOM 963 C CA . ALA A 1 116 ? 14.240 2.574 -7.698 1.00 82.00 116 ALA A CA 1
ATOM 964 C C . ALA A 1 116 ? 14.114 3.426 -8.979 1.00 82.00 116 ALA A C 1
ATOM 966 O O . ALA A 1 116 ? 13.910 4.640 -8.905 1.00 82.00 116 ALA A O 1
ATOM 967 N N . SER A 1 117 ? 14.171 2.799 -10.160 1.00 83.50 117 SER A N 1
ATOM 968 C CA . SER A 1 117 ? 14.011 3.484 -11.451 1.00 83.50 117 SER A CA 1
ATOM 969 C C . SER A 1 117 ? 12.593 4.036 -11.646 1.00 83.50 117 SER A C 1
ATOM 971 O O . SER A 1 117 ? 12.421 5.168 -12.099 1.00 83.50 117 SER A O 1
ATOM 973 N N . PHE A 1 118 ? 11.572 3.268 -11.263 1.00 87.12 118 PHE A N 1
ATOM 974 C CA . PHE A 1 118 ? 10.177 3.694 -11.247 1.00 87.12 118 PHE A CA 1
ATOM 975 C C . PHE A 1 118 ? 9.982 4.890 -10.312 1.00 87.12 118 PHE A C 1
ATOM 977 O O . PHE A 1 118 ? 9.397 5.891 -10.725 1.00 87.12 118 PHE A O 1
ATOM 984 N N . LEU A 1 119 ? 10.518 4.838 -9.087 1.00 88.25 119 LEU A N 1
ATOM 985 C CA . LEU A 1 119 ? 10.412 5.930 -8.113 1.00 88.25 119 LEU A CA 1
ATOM 986 C C . LEU A 1 119 ? 11.047 7.229 -8.616 1.00 88.25 119 LEU A C 1
ATOM 988 O O . LEU A 1 119 ? 10.487 8.303 -8.401 1.00 88.25 119 LEU A O 1
ATOM 992 N N . GLN A 1 120 ? 12.184 7.138 -9.309 1.00 88.12 120 GLN A N 1
ATOM 993 C CA . GLN A 1 120 ? 12.861 8.298 -9.896 1.00 88.12 120 GLN A CA 1
ATOM 994 C C . GLN A 1 120 ? 12.117 8.880 -11.106 1.00 88.12 120 GLN A C 1
ATOM 996 O O . GLN A 1 120 ? 12.142 10.092 -11.314 1.00 88.12 120 GLN A O 1
ATOM 1001 N N . ALA A 1 121 ? 11.474 8.031 -11.912 1.00 88.56 121 ALA A N 1
ATOM 1002 C CA . ALA A 1 121 ? 10.793 8.434 -13.143 1.00 88.56 121 ALA A CA 1
ATOM 1003 C C . ALA A 1 121 ? 9.332 8.876 -12.941 1.00 88.56 121 ALA A C 1
ATOM 1005 O O . ALA A 1 121 ? 8.744 9.452 -13.856 1.00 88.56 121 ALA A O 1
ATOM 1006 N N . SER A 1 122 ? 8.738 8.599 -11.778 1.00 90.12 122 SER A N 1
ATOM 1007 C CA . SER A 1 122 ? 7.324 8.854 -11.488 1.00 90.12 122 SER A CA 1
ATOM 1008 C C . SER A 1 122 ? 7.109 10.107 -10.639 1.00 90.12 122 SER A C 1
ATOM 1010 O O . SER A 1 122 ? 7.889 10.432 -9.740 1.00 90.12 122 SER A O 1
ATOM 1012 N N . THR A 1 123 ? 6.001 10.810 -10.876 1.00 92.56 123 THR A N 1
ATOM 1013 C CA . THR A 1 123 ? 5.508 11.838 -9.949 1.00 92.56 123 THR A CA 1
ATOM 1014 C C . THR A 1 123 ? 4.845 11.200 -8.729 1.00 92.56 123 THR A C 1
ATOM 1016 O O . THR A 1 123 ? 4.502 10.019 -8.735 1.00 92.56 123 THR A O 1
ATOM 1019 N N . THR A 1 124 ? 4.625 11.981 -7.669 1.00 91.44 124 THR A N 1
ATOM 1020 C CA . THR A 1 124 ? 3.907 11.499 -6.477 1.00 91.44 124 THR A CA 1
ATOM 1021 C C . THR A 1 124 ? 2.516 10.980 -6.828 1.00 91.44 124 THR A C 1
ATOM 1023 O O . THR A 1 124 ? 2.143 9.911 -6.362 1.00 91.44 124 THR A O 1
ATOM 1026 N N . GLU A 1 125 ? 1.804 11.667 -7.722 1.00 91.75 125 GLU A N 1
ATOM 1027 C CA . GLU A 1 125 ? 0.472 11.275 -8.185 1.00 91.75 125 GLU A CA 1
ATOM 1028 C C . GLU A 1 125 ? 0.504 9.944 -8.946 1.00 91.75 125 GLU A C 1
ATOM 1030 O O . GLU A 1 125 ? -0.377 9.106 -8.772 1.00 91.75 125 GLU A O 1
ATOM 1035 N N . GLN A 1 126 ? 1.535 9.718 -9.766 1.00 91.44 126 GLN A N 1
ATOM 1036 C CA . GLN A 1 126 ? 1.724 8.444 -10.463 1.00 91.44 126 GLN A CA 1
ATOM 1037 C C . GLN A 1 126 ? 2.051 7.306 -9.489 1.00 91.44 126 GLN A C 1
ATOM 1039 O O . GLN A 1 126 ? 1.564 6.192 -9.674 1.00 91.44 126 GLN A O 1
ATOM 1044 N N . ARG A 1 127 ? 2.832 7.581 -8.435 1.00 90.81 127 ARG A N 1
ATOM 1045 C CA . ARG A 1 127 ? 3.122 6.602 -7.377 1.00 90.81 127 ARG A CA 1
ATOM 1046 C C . ARG A 1 127 ? 1.892 6.279 -6.537 1.00 90.81 127 ARG A C 1
ATOM 1048 O O . ARG A 1 127 ? 1.653 5.110 -6.272 1.00 90.81 127 ARG A O 1
ATOM 1055 N N . ASP A 1 128 ? 1.102 7.282 -6.151 1.00 90.25 128 ASP A N 1
ATOM 1056 C CA . ASP A 1 128 ? -0.178 7.066 -5.461 1.00 90.25 128 ASP A CA 1
ATOM 1057 C C . ASP A 1 128 ? -1.107 6.191 -6.314 1.00 90.25 128 ASP A C 1
ATOM 1059 O O . ASP A 1 128 ? -1.577 5.155 -5.850 1.00 90.25 128 ASP A O 1
ATOM 1063 N N . ALA A 1 129 ? -1.280 6.538 -7.594 1.00 89.62 129 ALA A N 1
ATOM 1064 C CA . ALA A 1 129 ? -2.111 5.761 -8.509 1.00 89.62 129 ALA A CA 1
ATOM 1065 C C . ALA A 1 129 ? -1.601 4.326 -8.707 1.00 89.62 129 ALA A C 1
ATOM 1067 O O . ALA A 1 129 ? -2.400 3.412 -8.894 1.00 89.62 129 ALA A O 1
ATOM 1068 N N . PHE A 1 130 ? -0.285 4.117 -8.668 1.00 87.69 130 PHE A N 1
ATOM 1069 C CA . PHE A 1 130 ? 0.305 2.786 -8.725 1.00 87.69 130 PHE A CA 1
ATOM 1070 C C . PHE A 1 130 ? 0.014 1.971 -7.465 1.00 87.69 130 PHE A C 1
ATOM 1072 O O . PHE A 1 130 ? -0.459 0.844 -7.573 1.00 87.69 130 PHE A O 1
ATOM 1079 N N . TRP A 1 131 ? 0.228 2.543 -6.279 1.00 86.62 131 TRP A N 1
ATOM 1080 C CA . TRP A 1 131 ? -0.114 1.883 -5.020 1.00 86.62 131 TRP A CA 1
ATOM 1081 C C . TRP A 1 131 ? -1.597 1.514 -4.940 1.00 86.62 131 TRP A C 1
ATOM 1083 O O . TRP A 1 131 ? -1.937 0.455 -4.426 1.00 86.62 131 TRP A O 1
ATOM 1093 N N . ASP A 1 132 ? -2.480 2.344 -5.491 1.00 86.88 132 ASP A N 1
ATOM 1094 C CA . ASP A 1 132 ? -3.917 2.058 -5.537 1.00 86.88 132 ASP A CA 1
ATOM 1095 C C . ASP A 1 132 ? -4.277 0.918 -6.504 1.00 86.88 132 ASP A C 1
ATOM 1097 O O . ASP A 1 132 ? -5.335 0.303 -6.368 1.00 86.88 132 ASP A O 1
ATOM 1101 N N . ARG A 1 133 ? -3.407 0.610 -7.475 1.00 86.06 133 ARG A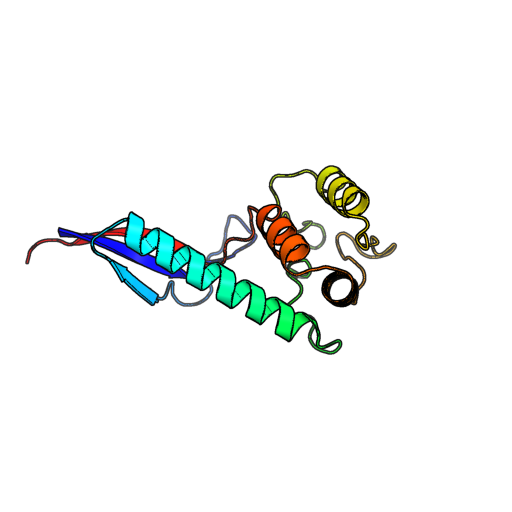 N 1
ATOM 1102 C CA . ARG A 1 133 ? -3.548 -0.558 -8.360 1.00 86.06 133 ARG A CA 1
ATOM 1103 C C . ARG A 1 133 ? -3.076 -1.849 -7.701 1.00 86.06 133 ARG A C 1
ATOM 1105 O O . ARG A 1 133 ? -3.529 -2.918 -8.103 1.00 86.06 133 ARG A O 1
ATOM 1112 N N . LEU A 1 134 ? -2.208 -1.759 -6.700 1.00 81.44 134 LEU A N 1
ATOM 1113 C CA . LEU A 1 134 ? -1.775 -2.884 -5.879 1.00 81.44 134 LEU A CA 1
ATOM 1114 C C . LEU A 1 134 ? -2.783 -3.097 -4.739 1.00 81.44 134 LEU A C 1
ATOM 1116 O O . LEU A 1 134 ? -2.497 -2.849 -3.572 1.00 81.44 134 LEU A O 1
ATOM 1120 N N . ASP A 1 135 ? -4.013 -3.493 -5.073 1.00 73.38 135 ASP A N 1
ATOM 1121 C CA . ASP A 1 135 ? -5.113 -3.645 -4.108 1.00 73.38 135 ASP A CA 1
ATOM 1122 C C . ASP A 1 135 ? -4.887 -4.788 -3.108 1.00 73.38 135 ASP A C 1
ATOM 1124 O O . ASP A 1 135 ? -5.414 -4.750 -1.991 1.00 73.38 135 ASP A O 1
ATOM 1128 N N . TYR A 1 136 ? -4.037 -5.751 -3.467 1.00 70.12 136 TYR A N 1
ATOM 1129 C CA . TYR A 1 136 ? -3.451 -6.702 -2.532 1.00 70.12 136 TYR A CA 1
ATOM 1130 C C . TYR A 1 136 ? -2.169 -6.165 -1.903 1.00 70.12 136 TYR A C 1
ATOM 1132 O O . TYR A 1 136 ? -1.328 -6.964 -1.539 1.00 70.12 136 TYR A O 1
ATOM 1140 N N . VAL A 1 137 ? -1.994 -4.849 -1.742 1.00 73.19 137 VAL A N 1
ATOM 1141 C CA . VAL A 1 137 ? -0.948 -4.223 -0.914 1.00 73.19 137 VAL A CA 1
ATOM 1142 C C . VAL A 1 137 ? -1.564 -3.167 0.023 1.00 73.19 137 VAL A C 1
ATOM 1144 O O . VAL A 1 137 ? -1.342 -1.966 -0.100 1.00 73.19 137 VAL A O 1
ATOM 1147 N N . GLN A 1 138 ? -2.387 -3.626 0.974 1.00 77.50 138 GLN A N 1
ATOM 1148 C CA . GLN A 1 138 ? -2.881 -2.860 2.132 1.00 77.50 138 GLN A CA 1
ATOM 1149 C C . GLN A 1 138 ? -2.053 -3.117 3.404 1.00 77.50 138 GLN A C 1
ATOM 1151 O O . GLN A 1 138 ? -2.124 -4.181 4.011 1.00 77.50 138 GLN A O 1
ATOM 1156 N N . LEU A 1 139 ? -1.258 -2.146 3.824 1.00 80.81 139 LEU A N 1
ATOM 1157 C CA . LEU A 1 139 ? -0.368 -2.190 4.981 1.00 80.81 139 LEU A CA 1
ATOM 1158 C C . LEU A 1 139 ? -1.118 -2.123 6.321 1.00 80.81 139 LEU A C 1
ATOM 1160 O O . LEU A 1 139 ? -0.596 -2.579 7.341 1.00 80.81 139 LEU A O 1
ATOM 1164 N N . PHE A 1 140 ? -2.337 -1.577 6.336 1.00 87.12 140 PHE A N 1
ATOM 1165 C CA . PHE A 1 140 ? -3.148 -1.422 7.546 1.00 87.12 140 PHE A CA 1
ATOM 1166 C C . PHE A 1 140 ? -4.605 -1.832 7.329 1.00 87.12 140 PHE A C 1
ATOM 1168 O O . PHE A 1 140 ? -5.165 -1.697 6.242 1.00 87.12 140 PHE A O 1
ATOM 1175 N N . GLU A 1 141 ? -5.248 -2.288 8.402 1.00 91.12 141 GLU A N 1
ATOM 1176 C CA . GLU A 1 141 ? -6.665 -2.655 8.414 1.00 91.12 141 GLU A CA 1
ATOM 1177 C C . GLU A 1 141 ? -7.413 -2.005 9.585 1.00 91.12 141 GLU A C 1
ATOM 1179 O O . GLU A 1 141 ? -6.817 -1.657 10.609 1.00 91.12 141 GLU A O 1
ATOM 1184 N N . VAL A 1 142 ? -8.731 -1.852 9.420 1.00 94.12 142 VAL A N 1
ATOM 1185 C CA . VAL A 1 142 ? -9.658 -1.485 10.496 1.00 94.12 142 VAL A CA 1
ATOM 1186 C C . VAL A 1 142 ? -10.384 -2.747 10.949 1.00 94.12 142 VAL A C 1
ATOM 1188 O O . VAL A 1 142 ? -11.059 -3.388 10.146 1.00 94.12 142 VAL A O 1
ATOM 1191 N N . VAL A 1 143 ? -10.284 -3.080 12.233 1.00 93.06 143 VAL A N 1
ATOM 1192 C CA . VAL A 1 143 ? -10.975 -4.217 12.847 1.00 93.06 143 VAL A CA 1
ATOM 1193 C C . VAL A 1 143 ? -12.021 -3.718 13.831 1.00 93.06 143 VAL A C 1
ATOM 1195 O O . VAL A 1 143 ? -11.725 -2.939 14.734 1.00 93.06 143 VAL A O 1
ATOM 1198 N N . GLU A 1 144 ? -13.253 -4.182 13.666 1.00 95.19 144 GLU A N 1
ATOM 1199 C CA . GLU A 1 144 ? -14.335 -3.936 14.614 1.00 95.19 144 GLU A CA 1
ATOM 1200 C C . GLU A 1 144 ? -14.253 -4.930 15.780 1.00 95.19 144 GLU A C 1
ATOM 1202 O O . GLU A 1 144 ? -14.145 -6.138 15.572 1.00 95.19 144 GLU A O 1
ATOM 1207 N N . VAL A 1 145 ? -14.313 -4.421 17.010 1.00 93.75 145 VAL A N 1
ATOM 1208 C CA . VAL A 1 145 ? -14.285 -5.213 18.242 1.00 93.75 145 VAL A CA 1
ATOM 1209 C C . VAL A 1 145 ? -15.442 -4.797 19.146 1.00 93.75 145 VAL A C 1
ATOM 1211 O O . VAL A 1 145 ? -15.681 -3.610 19.384 1.00 93.75 145 VAL A O 1
ATOM 1214 N N . GLU A 1 146 ? -16.153 -5.783 19.687 1.00 93.56 146 GLU A N 1
ATOM 1215 C CA . GLU A 1 146 ? -17.161 -5.573 20.723 1.00 93.56 146 GLU A CA 1
ATOM 1216 C C . GLU A 1 146 ? -16.531 -5.798 22.102 1.00 93.56 146 GLU A C 1
ATOM 1218 O O . GLU A 1 146 ? -16.008 -6.869 22.396 1.00 93.56 146 GLU A O 1
ATOM 1223 N N . LEU A 1 147 ? -16.551 -4.766 22.944 1.00 89.94 147 LEU A N 1
ATOM 1224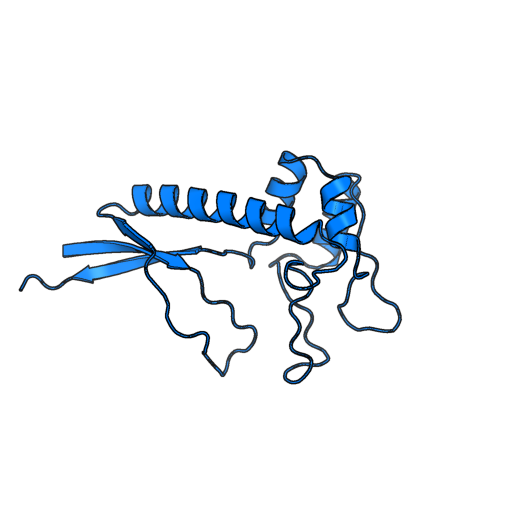 C CA . LEU A 1 147 ? -16.135 -4.846 24.342 1.00 89.94 147 LEU A CA 1
ATOM 1225 C C . LEU A 1 147 ? -17.352 -5.167 25.209 1.00 89.94 147 LEU A C 1
ATOM 1227 O O . LEU A 1 147 ? -18.387 -4.507 25.080 1.00 89.94 147 LEU A O 1
ATOM 1231 N N . GLU A 1 148 ? -17.223 -6.139 26.105 1.00 88.50 148 GLU A N 1
ATOM 1232 C CA . GLU A 1 148 ? -18.230 -6.398 27.133 1.00 88.50 148 GLU A CA 1
ATOM 1233 C C . GLU A 1 148 ? -18.186 -5.289 28.192 1.00 88.50 148 GLU A C 1
ATOM 1235 O O . GLU A 1 148 ? -17.111 -4.845 28.600 1.00 88.50 148 GLU A O 1
ATOM 1240 N N . ASP A 1 149 ? -19.358 -4.820 28.622 1.00 76.25 149 ASP A N 1
ATOM 1241 C CA . ASP A 1 149 ? -19.452 -3.862 29.720 1.00 76.25 149 ASP A CA 1
ATOM 1242 C C . ASP A 1 149 ? -19.255 -4.645 31.035 1.00 76.25 149 ASP A C 1
ATOM 1244 O O . ASP A 1 149 ? -20.175 -5.315 31.507 1.00 76.25 149 ASP A O 1
ATOM 1248 N N . THR A 1 150 ? -18.035 -4.623 31.581 1.00 59.12 150 THR A N 1
ATOM 1249 C CA . THR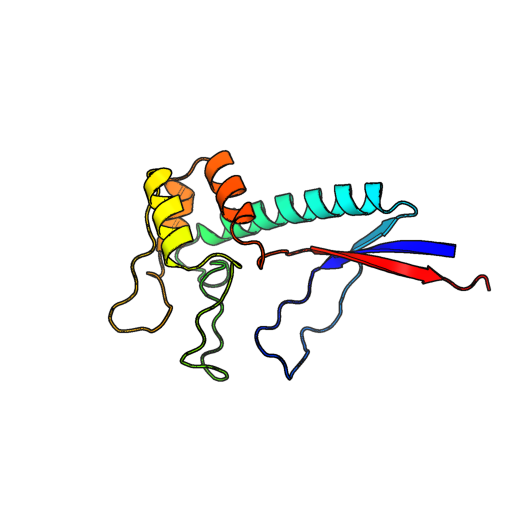 A 1 150 ? -17.704 -5.178 32.912 1.00 59.12 150 THR A CA 1
ATOM 1250 C C . THR A 1 150 ? -18.095 -4.249 34.046 1.00 59.12 150 THR A C 1
ATOM 1252 O O . THR A 1 150 ? -17.807 -3.035 33.919 1.00 59.12 150 THR A O 1
#